Protein AF-Q6XHM5-F1 (afdb_monomer)

InterPro domains:
  IPR022041 Farnesoic acid O-methyl transferase [PF12248] (9-138)

Solvent-accessible surface area (backbone atoms only — not comparable to full-atom values): 8862 Å² total; per-residue (Å²): 114,66,47,78,45,80,28,56,66,42,88,56,69,52,62,40,46,38,58,90,46,49,50,57,37,28,39,22,18,58,24,24,44,34,38,34,41,15,63,50,88,58,87,87,58,75,34,42,36,37,33,41,9,29,83,88,8,35,23,30,38,34,26,50,68,91,42,82,75,61,76,30,77,38,85,33,68,65,65,40,32,66,89,47,75,46,45,32,36,41,35,49,55,96,35,28,40,35,31,29,43,60,95,50,90,61,60,78,43,65,43,78,57,86,70,58,75,72,61,37,18,38,24,41,29,10,26,95,87,15,44,31,45,33,38,34,60,74,75,39,74,80,72,74,83,79,70,86,72,75,85,89,80,86,82,91,81,90,86,135

Sequence (160 aa):
MPIEVNTPDKLEYQFFPASGGVFTFKVRSPKDAHLALTPAPEENGPIFEIFLGGWENTKSVIRKDRQKPEVAEVPTPGILDAGEFRGFWVRWYDNVITVGREGDAAAFLSYDAGSLFPVNFVGICTGWGASGTWLIDESAPSAPVMGFAAPTGSGPGCWV

Organism: Drosophila yakuba (NCBI:txid7245)

Foldseek 3Di:
DWDKDKFDQDPDWDKFFDDDQKWKKWKAKQAWKKKWFDPDRDLPGWIWMWTALPPRHFKIFIATSPDDDTQW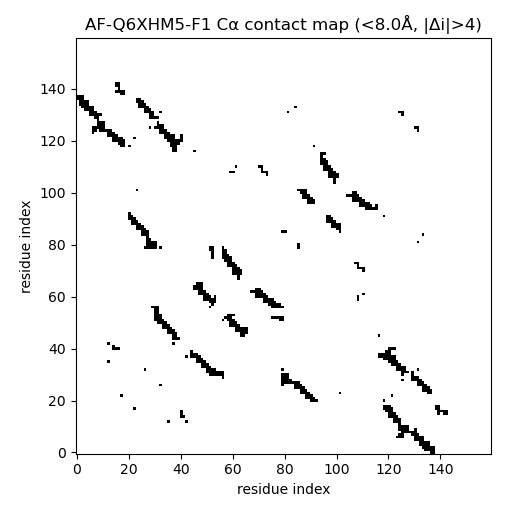IDTGHPQHHNPDIWMKMWGADPQKIFIDGVVDPDGPIIDRNVDDDPGGMMIIHGYDPMIMMMTTDPPTDDDPPPPPDDDPDDDDDDDD

Radius of gyration: 17.91 Å; Cα contacts (8 Å, |Δi|>4): 393; chains: 1; bounding box: 61×54×34 Å

pLDDT: mean 85.92, std 19.36, range [32.19, 98.5]

Structure (mmCIF, N/CA/C/O backbone):
data_AF-Q6XHM5-F1
#
_entry.id   AF-Q6XHM5-F1
#
loop_
_atom_site.group_PDB
_atom_site.id
_atom_site.type_symbol
_atom_site.label_atom_id
_atom_site.label_alt_id
_atom_site.label_comp_id
_atom_site.label_asym_id
_atom_site.label_entity_id
_atom_site.label_seq_id
_atom_site.pdbx_PDB_ins_code
_atom_site.Cartn_x
_atom_site.Cartn_y
_atom_site.Cartn_z
_atom_site.occupancy
_atom_site.B_iso_or_equiv
_atom_site.auth_seq_id
_atom_site.auth_comp_id
_atom_site.auth_asym_id
_atom_site.auth_atom_id
_atom_site.pdbx_PDB_model_num
ATOM 1 N N . MET A 1 1 ? 11.075 -0.471 17.287 1.00 65.25 1 MET A N 1
ATOM 2 C CA . MET A 1 1 ? 9.730 -0.069 17.772 1.00 65.25 1 MET A CA 1
ATOM 3 C C . MET A 1 1 ? 8.952 0.407 16.556 1.00 65.25 1 MET A C 1
ATOM 5 O O . MET A 1 1 ? 9.593 0.976 15.691 1.00 65.25 1 MET A O 1
ATOM 9 N N . PRO A 1 2 ? 7.640 0.168 16.401 1.00 81.88 2 PRO A N 1
ATOM 10 C CA . PRO A 1 2 ? 6.940 0.687 15.229 1.00 81.88 2 PRO A CA 1
ATOM 11 C C . PRO A 1 2 ? 6.925 2.222 15.255 1.00 81.88 2 PRO A C 1
ATOM 13 O O . PRO A 1 2 ? 6.734 2.824 16.314 1.00 81.88 2 PRO A O 1
ATOM 16 N N . ILE A 1 3 ? 7.134 2.845 14.097 1.00 90.38 3 ILE A N 1
ATOM 17 C CA . ILE A 1 3 ? 7.020 4.294 13.921 1.00 90.38 3 ILE A CA 1
ATOM 18 C C . ILE A 1 3 ? 5.542 4.614 13.716 1.00 90.38 3 ILE A C 1
ATOM 20 O O . ILE A 1 3 ? 4.907 4.064 12.814 1.00 90.38 3 ILE A O 1
ATOM 24 N N . GLU A 1 4 ? 5.001 5.510 14.540 1.00 94.31 4 GLU A N 1
ATOM 25 C CA . GLU A 1 4 ? 3.657 6.049 14.345 1.00 94.31 4 GLU A CA 1
ATOM 26 C C . GLU A 1 4 ? 3.705 7.280 13.438 1.00 94.31 4 GLU A C 1
ATOM 28 O O . GLU A 1 4 ? 4.417 8.247 13.715 1.00 94.31 4 GLU A O 1
ATOM 33 N N . VAL A 1 5 ? 2.931 7.252 12.355 1.00 94.19 5 VAL A N 1
ATOM 34 C CA . VAL A 1 5 ? 2.883 8.319 11.353 1.00 94.19 5 VAL A CA 1
ATOM 35 C C . VAL A 1 5 ? 1.445 8.766 11.168 1.00 94.19 5 VAL A C 1
ATOM 37 O O . VAL A 1 5 ? 0.554 7.961 10.901 1.00 94.19 5 VAL A O 1
ATOM 40 N N . ASN A 1 6 ? 1.210 10.069 11.280 1.00 94.25 6 ASN A N 1
ATOM 41 C CA . ASN A 1 6 ? -0.099 10.655 11.030 1.00 94.25 6 ASN A CA 1
ATOM 42 C C . ASN A 1 6 ? -0.132 11.272 9.633 1.00 94.25 6 ASN A C 1
ATOM 44 O O . ASN A 1 6 ? 0.773 12.002 9.228 1.00 94.25 6 ASN A O 1
ATOM 48 N N . THR A 1 7 ? -1.200 10.972 8.905 1.00 92.12 7 THR A N 1
ATOM 49 C CA . THR A 1 7 ? -1.454 11.487 7.560 1.00 92.12 7 THR A CA 1
ATOM 50 C C . THR A 1 7 ? -2.743 12.311 7.611 1.00 92.12 7 THR A C 1
ATOM 52 O O . THR A 1 7 ? -3.776 11.777 8.029 1.00 92.12 7 THR A O 1
ATOM 55 N N . PRO A 1 8 ? -2.690 13.622 7.311 1.00 90.38 8 PRO A N 1
ATOM 56 C CA . PRO A 1 8 ? -3.889 14.449 7.225 1.00 90.38 8 PRO A CA 1
ATOM 57 C C . PRO A 1 8 ? -4.673 14.120 5.947 1.00 90.38 8 PRO A C 1
ATOM 59 O O . PRO A 1 8 ? -4.159 13.423 5.079 1.00 90.38 8 PRO A O 1
ATOM 62 N N . ASP A 1 9 ? -5.876 14.685 5.814 1.00 89.81 9 ASP A N 1
ATOM 63 C CA . ASP A 1 9 ? -6.645 14.679 4.561 1.00 89.81 9 ASP A CA 1
ATOM 64 C C . ASP A 1 9 ? -5.949 15.541 3.498 1.00 89.81 9 ASP A C 1
ATOM 66 O O . ASP A 1 9 ? -6.283 16.704 3.255 1.00 89.81 9 ASP A O 1
ATOM 70 N N . LYS A 1 10 ? -4.870 14.992 2.948 1.00 86.44 10 LYS A N 1
ATOM 71 C CA . LYS A 1 10 ? -4.026 15.627 1.951 1.00 86.44 10 LYS A CA 1
ATOM 72 C C . LYS A 1 10 ? -3.263 14.551 1.198 1.00 86.44 10 LYS A C 1
ATOM 74 O O . LYS A 1 10 ? -2.559 13.737 1.789 1.00 86.44 10 LYS A O 1
ATOM 79 N N . LEU A 1 11 ? -3.338 14.623 -0.127 1.00 86.00 11 LEU A N 1
ATOM 80 C CA . LEU A 1 11 ? -2.599 13.743 -1.025 1.00 86.00 11 LEU A CA 1
ATOM 81 C C . LEU A 1 11 ? -1.124 14.173 -1.110 1.00 86.00 11 LEU A C 1
ATOM 83 O O . LEU A 1 11 ? -0.675 14.696 -2.122 1.00 86.00 11 LEU A O 1
ATOM 87 N N . GLU A 1 12 ? -0.400 14.009 -0.007 1.00 89.12 12 GLU A N 1
ATOM 88 C CA . GLU A 1 12 ? 1.028 14.295 0.117 1.00 89.12 12 GLU A CA 1
ATOM 89 C C . GLU A 1 12 ? 1.715 13.070 0.715 1.00 89.12 12 GLU A C 1
ATOM 91 O O . GLU A 1 12 ? 1.461 12.699 1.864 1.00 89.12 12 GLU A O 1
ATOM 96 N N . TYR A 1 13 ? 2.546 12.410 -0.090 1.00 91.31 13 TYR A N 1
ATOM 97 C CA . TYR A 1 13 ? 3.194 11.173 0.318 1.00 91.31 13 TYR A CA 1
ATOM 98 C C . TYR A 1 13 ? 4.350 11.434 1.286 1.00 91.31 13 TYR A C 1
ATOM 100 O O . TYR A 1 13 ? 5.265 12.209 1.012 1.00 91.31 13 TYR A O 1
ATOM 108 N N . GLN A 1 14 ? 4.342 10.716 2.408 1.00 93.06 14 GLN A N 1
ATOM 109 C CA . GLN A 1 14 ? 5.492 10.598 3.300 1.00 93.06 14 GLN A CA 1
ATOM 110 C C . GLN A 1 14 ? 6.257 9.328 2.932 1.00 93.06 14 GLN A C 1
ATOM 112 O O . GLN A 1 14 ? 5.706 8.231 3.016 1.00 93.06 14 GLN A O 1
ATOM 117 N N . PHE A 1 15 ? 7.504 9.476 2.484 1.00 93.38 15 PHE A N 1
ATOM 118 C CA . PHE A 1 15 ? 8.309 8.368 1.971 1.00 93.38 15 PHE A CA 1
ATOM 119 C C . PHE A 1 15 ? 9.173 7.716 3.047 1.00 93.38 15 PHE A C 1
ATOM 121 O O . PHE A 1 15 ? 9.869 8.386 3.808 1.00 93.38 15 PHE A O 1
ATOM 128 N N . PHE A 1 16 ? 9.186 6.387 3.030 1.00 92.69 16 PHE A N 1
ATOM 129 C CA . PHE A 1 16 ? 9.979 5.534 3.903 1.00 92.69 16 PHE A CA 1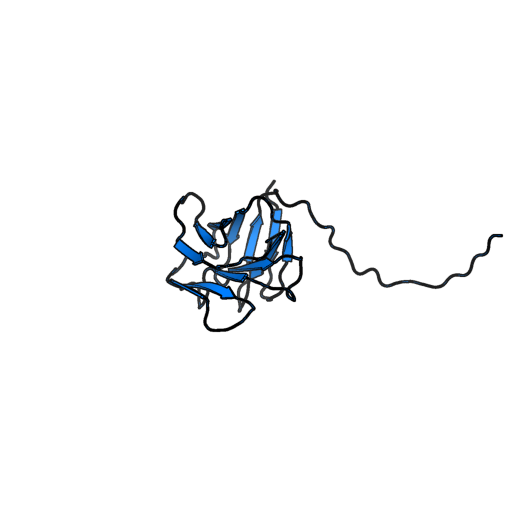
ATOM 130 C C . PHE A 1 16 ? 10.848 4.615 3.048 1.00 92.69 16 PHE A C 1
ATOM 132 O O . PHE A 1 16 ? 10.349 4.050 2.070 1.00 92.69 16 PHE A O 1
ATOM 139 N N . PRO A 1 17 ? 12.136 4.438 3.379 1.00 91.44 17 PRO A N 1
ATOM 140 C CA . PRO A 1 17 ? 12.959 3.443 2.709 1.00 91.44 17 PRO A CA 1
ATOM 141 C C . PRO A 1 17 ? 12.369 2.044 2.834 1.00 91.44 17 PRO A C 1
ATOM 143 O O . PRO A 1 17 ? 11.944 1.621 3.906 1.00 91.44 17 PRO A O 1
ATOM 146 N N . ALA A 1 18 ? 12.376 1.314 1.732 1.00 88.75 18 ALA A N 1
ATOM 147 C CA . ALA A 1 18 ? 11.885 -0.043 1.658 1.00 88.75 18 ALA A CA 1
ATOM 148 C C . ALA A 1 18 ? 12.976 -0.944 1.090 1.00 88.75 18 ALA A C 1
ATOM 150 O O . ALA A 1 18 ? 13.629 -0.626 0.099 1.00 88.75 18 ALA A O 1
ATOM 151 N N . SER A 1 19 ? 13.191 -2.079 1.745 1.00 83.69 19 SER A N 1
ATOM 152 C CA . SER A 1 19 ? 14.178 -3.073 1.339 1.00 83.69 19 SER A CA 1
ATOM 153 C C . SER A 1 19 ? 13.616 -4.474 1.562 1.00 83.69 19 SER A C 1
ATOM 155 O O . SER A 1 19 ? 12.655 -4.656 2.304 1.00 83.69 19 SER A O 1
ATOM 157 N N . GLY A 1 20 ? 14.176 -5.474 0.881 1.00 86.19 20 GLY A N 1
ATOM 158 C CA . GLY A 1 20 ? 13.776 -6.871 1.083 1.00 86.19 20 GLY A CA 1
ATOM 159 C C . GLY A 1 20 ? 12.473 -7.298 0.397 1.00 86.19 20 GLY A C 1
ATOM 160 O O . GLY A 1 20 ? 11.987 -8.390 0.675 1.00 86.19 20 GLY A O 1
ATOM 161 N N . GLY A 1 21 ? 11.912 -6.488 -0.509 1.00 93.00 21 GLY A N 1
ATOM 162 C CA . GLY A 1 21 ? 10.764 -6.900 -1.329 1.00 93.00 21 GLY A CA 1
ATOM 163 C C . GLY A 1 21 ? 9.422 -6.914 -0.595 1.00 93.00 21 GLY A C 1
ATOM 164 O O . GLY A 1 21 ? 8.451 -7.462 -1.116 1.00 93.00 21 GLY A O 1
ATOM 165 N N . VAL A 1 22 ? 9.358 -6.362 0.619 1.00 94.19 22 VAL A N 1
ATOM 166 C CA . VAL A 1 22 ? 8.154 -6.341 1.449 1.00 94.19 22 VAL A CA 1
ATOM 167 C C . VAL A 1 22 ? 8.073 -5.059 2.270 1.00 94.19 22 VAL A C 1
ATOM 169 O O . VAL A 1 22 ? 9.077 -4.553 2.762 1.00 94.19 22 VAL A O 1
ATOM 172 N N . PHE A 1 23 ? 6.856 -4.559 2.440 1.00 95.19 23 PHE A N 1
ATOM 173 C CA . PHE A 1 23 ? 6.521 -3.474 3.348 1.00 95.19 23 PHE A CA 1
ATOM 174 C C . PHE A 1 23 ? 5.319 -3.887 4.194 1.00 95.19 23 PHE A C 1
ATOM 176 O O . PHE A 1 23 ? 4.240 -4.147 3.654 1.00 95.19 23 PHE A O 1
ATOM 183 N N . THR A 1 24 ? 5.514 -3.986 5.509 1.00 94.94 24 THR A N 1
ATOM 184 C CA . THR A 1 24 ? 4.464 -4.292 6.488 1.00 94.94 24 THR A CA 1
ATOM 185 C C . THR A 1 24 ? 4.064 -3.029 7.227 1.00 94.94 24 THR A C 1
ATOM 187 O O . THR A 1 24 ? 4.903 -2.221 7.623 1.00 94.94 24 THR A O 1
ATOM 190 N N . PHE A 1 25 ? 2.762 -2.845 7.403 1.00 96.00 25 PHE A N 1
ATOM 191 C CA . PHE A 1 25 ? 2.229 -1.689 8.106 1.00 96.00 25 PHE A CA 1
ATOM 192 C C . PHE A 1 25 ? 0.868 -2.011 8.702 1.00 96.00 25 PHE A C 1
ATOM 194 O O . PHE A 1 25 ? 0.172 -2.929 8.265 1.00 96.00 25 PHE A O 1
ATOM 201 N N . LYS A 1 26 ? 0.457 -1.204 9.674 1.00 97.38 26 LYS A N 1
ATOM 202 C CA . LYS A 1 26 ? -0.930 -1.127 10.120 1.00 97.38 26 LYS A CA 1
ATOM 203 C C . LYS A 1 26 ? -1.458 0.266 9.870 1.00 97.38 26 LYS A C 1
ATOM 205 O O . LYS A 1 26 ? -0.718 1.235 9.990 1.00 97.38 26 LYS A O 1
ATOM 210 N N . VAL A 1 27 ? -2.736 0.373 9.552 1.00 97.31 27 VAL A N 1
ATOM 211 C CA . VAL A 1 27 ? 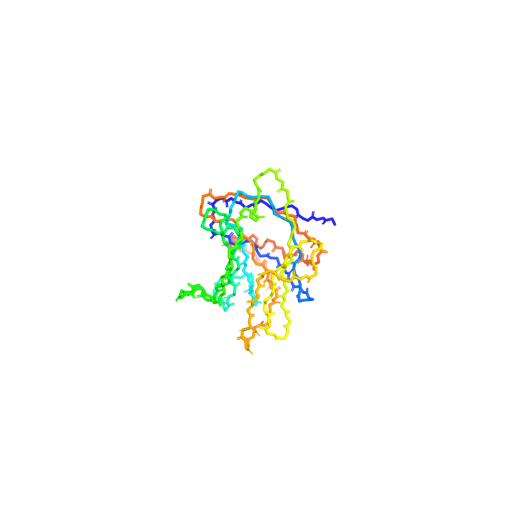-3.398 1.658 9.340 1.00 97.31 27 VAL A CA 1
ATOM 212 C C . VAL A 1 27 ? -4.757 1.660 10.023 1.00 97.31 27 VAL A C 1
ATOM 214 O O . VAL A 1 27 ? -5.481 0.666 10.000 1.00 97.31 27 VAL A O 1
ATOM 217 N N . ARG A 1 28 ? -5.083 2.789 10.646 1.00 97.19 28 ARG A N 1
ATOM 218 C CA . ARG A 1 28 ? -6.415 3.134 11.134 1.00 97.19 28 ARG A CA 1
ATOM 219 C C . ARG A 1 28 ? -6.879 4.358 10.358 1.00 97.19 28 ARG A C 1
ATOM 221 O O . ARG A 1 28 ? -6.291 5.432 10.494 1.00 97.19 28 ARG A O 1
ATOM 228 N N . SER A 1 29 ? -7.902 4.187 9.534 1.00 96.88 29 SER A N 1
ATOM 229 C CA . SER A 1 29 ? -8.484 5.224 8.683 1.00 96.88 29 SER A CA 1
ATOM 230 C C . SER A 1 29 ? -9.862 4.764 8.193 1.00 96.88 29 SER A C 1
ATOM 232 O O . SER A 1 29 ? -10.033 3.573 7.937 1.00 96.88 29 SER A O 1
ATOM 234 N N . PRO A 1 30 ? -10.860 5.652 8.034 1.00 96.31 30 PRO A N 1
ATOM 235 C CA . PRO A 1 30 ? -12.167 5.256 7.507 1.00 96.31 30 PRO A CA 1
ATOM 236 C C . PRO A 1 30 ? -12.120 4.723 6.065 1.00 96.31 30 PRO A C 1
ATOM 238 O O . PRO A 1 30 ? -12.953 3.886 5.714 1.00 96.31 30 PRO A O 1
ATOM 241 N N . LYS A 1 31 ? -11.200 5.226 5.227 1.00 95.56 31 LYS A N 1
ATOM 242 C CA . LYS A 1 31 ? -11.095 4.930 3.787 1.00 95.56 31 LYS A CA 1
ATOM 243 C C . LYS A 1 31 ? -9.793 5.489 3.191 1.00 95.56 31 LYS A C 1
ATOM 245 O O . LYS A 1 31 ? -9.080 6.222 3.866 1.00 95.56 31 LYS A O 1
ATOM 250 N N . ASP A 1 32 ? -9.526 5.161 1.928 1.00 94.19 32 ASP A N 1
ATOM 251 C CA . ASP A 1 32 ? -8.518 5.808 1.074 1.00 94.19 32 ASP A CA 1
ATOM 252 C C . ASP A 1 32 ? -7.094 5.831 1.668 1.00 94.19 32 ASP A C 1
ATOM 254 O O . ASP A 1 32 ? -6.400 6.851 1.667 1.00 94.19 32 ASP A O 1
ATOM 258 N N . ALA A 1 33 ? -6.624 4.675 2.147 1.00 96.56 33 ALA A N 1
ATOM 259 C CA . ALA A 1 33 ? -5.222 4.497 2.517 1.00 96.56 33 ALA A CA 1
ATOM 260 C C . ALA A 1 33 ? -4.388 4.272 1.247 1.00 96.56 33 ALA A C 1
ATOM 262 O O . ALA A 1 33 ? -4.587 3.298 0.517 1.00 96.56 33 ALA A O 1
ATOM 263 N N . HIS A 1 34 ? -3.471 5.192 0.965 1.00 95.75 34 HIS A N 1
ATOM 264 C CA . HIS A 1 34 ? -2.700 5.226 -0.268 1.00 95.75 34 HIS A CA 1
ATOM 265 C C . HIS A 1 34 ? -1.246 4.854 -0.008 1.00 95.75 34 HIS A C 1
ATOM 267 O O . HIS A 1 34 ? -0.601 5.394 0.891 1.00 95.75 34 HIS A O 1
ATOM 273 N N . LEU A 1 35 ? -0.712 3.981 -0.856 1.00 96.19 35 LEU A N 1
ATOM 274 C CA . LEU A 1 35 ? 0.704 3.658 -0.911 1.00 96.19 35 LEU A CA 1
ATOM 275 C C . LEU A 1 35 ? 1.264 3.964 -2.299 1.00 96.19 35 LEU A C 1
ATOM 277 O O . LEU A 1 35 ? 0.554 3.856 -3.296 1.00 96.19 35 LEU A O 1
ATOM 281 N N . ALA A 1 36 ? 2.535 4.335 -2.357 1.00 95.88 36 ALA A N 1
ATOM 282 C CA . ALA A 1 36 ? 3.275 4.604 -3.581 1.00 95.88 36 ALA A CA 1
ATOM 283 C C . ALA A 1 36 ? 4.597 3.839 -3.560 1.00 95.88 36 ALA A C 1
ATOM 285 O O . ALA A 1 36 ? 5.439 4.098 -2.709 1.00 95.88 36 ALA A O 1
ATOM 286 N N . LEU A 1 37 ? 4.793 2.913 -4.493 1.00 96.12 37 LEU A N 1
ATOM 287 C CA . LEU A 1 37 ? 6.071 2.241 -4.704 1.00 96.12 37 LEU A CA 1
ATOM 288 C C . LEU A 1 37 ? 6.897 3.070 -5.683 1.00 96.12 37 LEU A C 1
ATOM 290 O O . LEU A 1 37 ? 6.429 3.329 -6.794 1.00 96.12 37 LEU A O 1
ATOM 294 N N . THR A 1 38 ? 8.104 3.475 -5.289 1.00 95.25 38 THR A N 1
ATOM 295 C CA . THR A 1 38 ? 8.955 4.361 -6.096 1.00 95.25 38 THR A CA 1
ATOM 296 C C . THR A 1 38 ? 10.445 3.990 -6.003 1.00 95.25 38 THR A C 1
ATOM 298 O O . THR A 1 38 ? 10.891 3.371 -5.028 1.00 95.25 38 THR A O 1
ATOM 301 N N . PRO A 1 39 ? 11.258 4.360 -7.014 1.00 93.69 39 PRO A N 1
ATOM 302 C CA . PRO A 1 39 ? 12.711 4.183 -6.960 1.00 93.69 39 PRO A CA 1
ATOM 303 C C . PRO A 1 39 ? 13.426 5.260 -6.128 1.00 93.69 39 PRO A C 1
ATOM 305 O O . PRO A 1 39 ? 14.545 5.029 -5.666 1.00 93.69 39 PRO A O 1
ATOM 308 N N . ALA A 1 40 ? 12.790 6.418 -5.935 1.00 92.25 40 ALA A N 1
ATOM 309 C CA . ALA A 1 40 ? 13.286 7.587 -5.210 1.00 92.25 40 ALA A CA 1
ATOM 310 C C . ALA A 1 40 ? 12.168 8.156 -4.307 1.00 92.25 40 ALA A C 1
ATOM 312 O O . ALA A 1 40 ? 10.996 7.882 -4.578 1.00 92.25 40 ALA A O 1
ATOM 313 N N . PRO A 1 41 ? 12.477 8.933 -3.250 1.00 91.31 41 PRO A N 1
ATOM 314 C CA . PRO A 1 41 ? 11.485 9.469 -2.310 1.00 91.31 41 PRO A CA 1
ATOM 315 C C . PRO A 1 41 ? 10.734 10.683 -2.891 1.00 91.31 41 PRO A C 1
ATOM 317 O O . PRO A 1 41 ? 10.664 11.746 -2.281 1.00 91.31 41 PRO A O 1
ATOM 320 N N . GLU A 1 42 ? 10.227 10.544 -4.112 1.00 89.19 42 GLU A N 1
ATOM 321 C CA . GLU A 1 42 ? 9.511 11.575 -4.849 1.00 89.19 42 GLU A CA 1
ATOM 322 C C . GLU A 1 42 ? 8.447 10.957 -5.760 1.00 89.19 42 GLU A C 1
ATOM 324 O O . GLU A 1 42 ? 8.505 9.788 -6.139 1.00 89.19 42 GLU A O 1
ATOM 329 N N . GLU A 1 43 ? 7.477 11.776 -6.148 1.00 81.12 43 GLU A N 1
ATOM 330 C CA . GLU A 1 43 ? 6.317 11.365 -6.942 1.00 81.12 43 GLU A CA 1
ATOM 331 C C . GLU A 1 43 ? 6.520 11.495 -8.464 1.00 81.12 43 GLU A C 1
ATOM 333 O O . GLU A 1 43 ? 5.612 11.186 -9.234 1.00 81.12 43 GLU A O 1
ATOM 338 N N . ASN A 1 44 ? 7.684 11.981 -8.904 1.00 78.25 44 ASN A N 1
ATOM 339 C CA . ASN A 1 44 ? 7.961 12.316 -10.308 1.00 78.25 44 ASN A CA 1
ATOM 340 C C . ASN A 1 44 ? 8.485 11.134 -11.143 1.00 78.25 44 ASN A C 1
ATOM 342 O O . ASN A 1 44 ? 8.573 11.238 -12.367 1.00 78.25 44 ASN A O 1
ATOM 346 N N . GLY A 1 45 ? 8.882 10.039 -10.490 1.00 76.75 45 GLY A N 1
ATOM 347 C CA . GLY A 1 45 ? 9.422 8.848 -11.142 1.00 76.75 45 GLY A CA 1
ATOM 348 C C . GLY A 1 45 ? 8.344 7.862 -11.608 1.00 76.75 45 GLY A C 1
ATOM 349 O O . GLY A 1 45 ? 7.152 8.098 -11.397 1.00 76.75 45 GLY A O 1
ATOM 350 N N . PRO A 1 46 ? 8.748 6.724 -12.206 1.00 88.75 46 PRO A N 1
ATOM 351 C CA . PRO A 1 46 ? 7.822 5.618 -12.403 1.00 88.75 46 PRO A CA 1
ATOM 352 C C . PRO A 1 46 ? 7.260 5.200 -11.040 1.00 88.75 46 PRO A C 1
ATOM 354 O O . PRO A 1 46 ? 8.007 5.069 -10.064 1.00 88.75 46 PRO A O 1
ATOM 357 N N . ILE A 1 47 ? 5.943 5.037 -10.971 1.00 94.12 47 ILE A N 1
ATOM 358 C CA . ILE A 1 47 ? 5.232 4.866 -9.704 1.00 94.12 47 ILE A CA 1
ATOM 359 C C . ILE A 1 47 ? 4.129 3.825 -9.852 1.00 94.12 47 ILE A C 1
ATOM 361 O O . ILE A 1 47 ? 3.343 3.840 -10.801 1.00 94.12 47 ILE A O 1
ATOM 365 N N . PHE A 1 48 ? 4.053 2.927 -8.874 1.00 96.19 48 PHE A N 1
ATOM 366 C CA . PHE A 1 48 ? 2.882 2.083 -8.677 1.00 96.19 48 PHE A CA 1
ATOM 367 C C . PHE A 1 48 ? 2.162 2.536 -7.421 1.00 96.19 48 PHE A C 1
ATOM 369 O O . PHE A 1 48 ? 2.712 2.488 -6.324 1.00 96.19 48 PHE A O 1
ATOM 376 N N . GLU A 1 49 ? 0.930 2.985 -7.590 1.00 95.31 49 GLU A N 1
ATOM 377 C CA . GLU A 1 49 ? 0.078 3.410 -6.495 1.00 95.31 49 GLU A CA 1
ATOM 378 C C . GLU A 1 49 ? -0.854 2.268 -6.111 1.00 95.31 49 GLU A C 1
ATOM 380 O O . GLU A 1 49 ? -1.424 1.594 -6.968 1.00 95.31 49 GLU A O 1
ATOM 385 N N . ILE A 1 50 ? -1.019 2.054 -4.815 1.00 97.25 50 ILE A N 1
ATOM 386 C CA . ILE A 1 50 ? -1.936 1.069 -4.260 1.00 97.25 50 ILE A CA 1
ATOM 387 C C . ILE A 1 50 ? -2.928 1.838 -3.407 1.00 97.25 50 ILE A C 1
ATOM 389 O O . ILE A 1 50 ? -2.527 2.547 -2.485 1.00 97.25 50 ILE A O 1
ATOM 393 N N . PHE A 1 51 ? -4.216 1.694 -3.699 1.00 96.38 51 PHE A N 1
ATOM 394 C CA . PHE A 1 51 ? -5.270 2.273 -2.872 1.00 96.38 51 PHE A CA 1
ATOM 395 C C . PHE A 1 51 ? -5.990 1.149 -2.158 1.00 96.38 51 PHE A C 1
ATOM 397 O O . PHE A 1 51 ? -6.500 0.229 -2.798 1.00 96.38 51 PHE A O 1
ATOM 404 N N . LEU A 1 52 ? -6.018 1.225 -0.834 1.00 97.62 52 LEU A N 1
ATOM 405 C CA . LEU A 1 52 ? -6.796 0.347 0.020 1.00 97.62 52 LEU A CA 1
ATOM 406 C C . LEU A 1 52 ? -8.037 1.089 0.488 1.00 97.62 52 LEU A C 1
ATOM 408 O O . LEU A 1 52 ? -7.960 2.246 0.900 1.00 97.62 52 LEU A O 1
ATOM 412 N N . GLY A 1 53 ? -9.181 0.412 0.427 1.00 96.12 53 GLY A N 1
ATOM 413 C CA . GLY A 1 53 ? -10.449 0.998 0.850 1.00 96.12 53 GLY A CA 1
ATOM 414 C C . GLY A 1 53 ? -10.797 2.281 0.089 1.00 96.12 53 GLY A C 1
ATOM 415 O O . GLY A 1 53 ? -11.304 3.229 0.686 1.00 96.12 53 GLY A O 1
ATOM 416 N N . GLY A 1 54 ? -10.530 2.318 -1.213 1.00 93.88 54 GLY A N 1
ATOM 417 C CA . GLY A 1 54 ? -10.979 3.400 -2.077 1.00 93.88 54 GLY A CA 1
ATOM 418 C C . GLY A 1 54 ? -12.485 3.354 -2.344 1.00 93.88 54 GLY A C 1
ATOM 419 O O . GLY A 1 54 ? -13.147 2.345 -2.075 1.00 93.88 54 GLY A O 1
ATOM 420 N N . TRP A 1 55 ? -13.016 4.443 -2.915 1.00 94.12 55 TRP A N 1
ATOM 421 C CA . TRP A 1 55 ? -14.444 4.611 -3.236 1.00 94.12 55 TRP A CA 1
ATOM 422 C C . TRP A 1 55 ? -15.339 4.316 -2.027 1.00 94.12 55 TRP A C 1
ATOM 424 O O . TRP A 1 55 ? -16.143 3.387 -2.056 1.00 94.12 55 TRP A O 1
ATOM 434 N N . GLU A 1 56 ? -15.175 5.087 -0.952 1.00 94.75 56 GLU A N 1
ATOM 435 C CA . GLU A 1 56 ? -15.897 4.872 0.311 1.00 94.75 56 GLU A CA 1
ATOM 436 C C . GLU A 1 56 ? -15.632 3.485 0.924 1.00 94.75 56 GLU A C 1
ATOM 438 O O . GLU A 1 56 ? -16.552 2.806 1.377 1.00 94.75 56 GLU A O 1
ATOM 443 N N . ASN A 1 57 ? -14.365 3.050 0.942 1.00 96.62 57 ASN A N 1
ATOM 444 C CA . ASN A 1 57 ? -13.962 1.774 1.541 1.00 96.62 57 ASN A CA 1
ATOM 445 C C . ASN A 1 57 ? -14.605 0.543 0.879 1.00 96.62 57 ASN A C 1
ATOM 447 O O . ASN A 1 57 ? -14.884 -0.451 1.546 1.00 96.62 57 ASN A O 1
ATOM 451 N N . THR A 1 58 ? -14.853 0.592 -0.434 1.00 97.44 58 THR A N 1
ATOM 452 C CA . THR A 1 58 ? -15.515 -0.501 -1.171 1.00 97.44 58 THR A CA 1
ATOM 453 C C . THR A 1 58 ? -14.560 -1.363 -1.986 1.00 97.44 58 THR A C 1
ATOM 455 O O . THR A 1 58 ? -14.853 -2.539 -2.219 1.00 97.44 58 THR A O 1
ATOM 458 N N . LYS A 1 59 ? -13.411 -0.827 -2.408 1.00 97.50 59 LYS A N 1
ATOM 459 C CA . LYS A 1 59 ? -12.464 -1.558 -3.259 1.00 97.50 59 LYS A CA 1
ATOM 460 C C . LYS A 1 59 ? -11.010 -1.198 -3.021 1.00 97.50 59 LYS A C 1
ATOM 462 O O . LYS A 1 59 ? -10.696 -0.175 -2.423 1.00 97.50 59 LYS A O 1
ATOM 467 N N . SER A 1 60 ? -10.134 -2.059 -3.519 1.00 98.12 60 SER A N 1
ATOM 468 C CA . SER A 1 60 ? -8.693 -1.848 -3.532 1.00 98.12 60 SER A CA 1
ATOM 469 C C . SER A 1 60 ? -8.163 -1.987 -4.951 1.00 98.12 60 SER A C 1
ATOM 471 O O . SER A 1 60 ? -8.632 -2.839 -5.708 1.00 98.12 60 SER A O 1
ATOM 473 N N . VAL A 1 61 ? -7.208 -1.140 -5.323 1.00 97.75 61 VAL A N 1
ATOM 474 C CA . VAL A 1 61 ? -6.700 -1.060 -6.698 1.00 97.75 61 VAL A CA 1
ATOM 475 C C . VAL A 1 61 ? -5.190 -0.880 -6.733 1.00 97.75 61 VAL A C 1
ATOM 477 O O . VAL A 1 61 ? -4.594 -0.367 -5.786 1.00 97.75 61 VAL A O 1
ATOM 480 N N . ILE A 1 62 ? -4.590 -1.276 -7.853 1.00 97.62 62 ILE A N 1
ATOM 481 C CA . ILE A 1 62 ? -3.227 -0.905 -8.233 1.00 97.62 62 ILE A CA 1
ATOM 482 C C . ILE A 1 62 ? -3.331 -0.003 -9.457 1.00 97.62 62 ILE A C 1
ATOM 484 O O . ILE A 1 62 ? -4.004 -0.339 -10.433 1.00 97.62 62 ILE A O 1
ATOM 488 N N . ARG A 1 63 ? -2.651 1.138 -9.422 1.00 95.56 63 ARG A N 1
ATOM 489 C CA . ARG A 1 63 ? -2.574 2.102 -10.516 1.00 95.56 63 ARG A CA 1
ATOM 490 C C . ARG A 1 63 ? -1.122 2.312 -10.915 1.00 95.56 63 ARG A C 1
ATOM 492 O O . ARG A 1 63 ? -0.243 2.383 -10.063 1.00 95.56 63 ARG A O 1
ATOM 499 N N . LYS A 1 64 ? -0.873 2.415 -12.217 1.00 93.69 64 LYS A N 1
ATOM 500 C CA . LYS A 1 64 ? 0.460 2.661 -12.768 1.00 93.69 64 LYS A CA 1
ATOM 501 C C . LYS A 1 64 ? 0.564 4.101 -13.258 1.00 93.69 64 LYS A C 1
ATOM 503 O O . LYS A 1 64 ? -0.330 4.569 -13.959 1.00 93.69 64 LYS A O 1
ATOM 508 N N . ASP A 1 65 ? 1.643 4.787 -12.891 1.00 89.50 65 ASP A N 1
ATOM 509 C CA . ASP A 1 65 ? 2.034 6.109 -13.399 1.00 89.50 65 ASP A CA 1
ATOM 510 C C . ASP A 1 65 ? 0.920 7.172 -13.334 1.00 89.50 65 ASP A C 1
ATOM 512 O O . ASP A 1 65 ? 0.834 8.054 -14.187 1.00 89.50 65 ASP A O 1
ATOM 516 N N . ARG A 1 66 ? 0.034 7.088 -12.328 1.00 85.69 66 ARG A N 1
ATOM 517 C CA . ARG A 1 66 ? -1.138 7.974 -12.157 1.00 85.69 66 ARG A CA 1
ATOM 518 C C . ARG A 1 66 ? -2.131 7.949 -13.323 1.00 85.69 66 ARG A C 1
ATOM 520 O O . ARG A 1 66 ? -2.975 8.838 -13.439 1.00 85.69 66 ARG A O 1
ATOM 527 N N . GLN A 1 67 ? -2.064 6.929 -14.174 1.00 86.94 67 GLN A N 1
ATOM 528 C CA . GLN A 1 67 ? -2.923 6.791 -15.345 1.00 86.94 67 GLN A CA 1
ATOM 529 C C . GLN A 1 67 ? -4.154 5.942 -15.042 1.00 86.94 67 GLN A C 1
ATOM 531 O O . GLN A 1 67 ? -4.130 5.057 -14.191 1.00 86.94 67 GLN A O 1
ATOM 536 N N . LYS A 1 68 ? -5.242 6.226 -15.762 1.00 86.19 68 LYS A N 1
ATOM 537 C CA . LYS A 1 68 ? -6.445 5.391 -15.794 1.00 86.19 68 LYS A CA 1
ATOM 538 C C . LYS A 1 68 ? -6.506 4.627 -17.124 1.00 86.19 68 LYS A C 1
ATOM 540 O O . LYS A 1 68 ? -6.073 5.185 -18.134 1.00 86.19 68 LYS A O 1
ATOM 545 N N . PRO A 1 69 ? -7.102 3.424 -17.166 1.00 90.12 69 PRO A N 1
ATOM 546 C CA . PRO A 1 69 ? -7.704 2.703 -16.041 1.00 90.12 69 PRO A CA 1
ATOM 547 C C . PRO A 1 69 ? -6.660 2.127 -15.074 1.00 90.12 69 PRO A C 1
ATOM 549 O O . PRO A 1 69 ? -5.482 2.008 -15.403 1.00 90.12 69 PRO A O 1
ATOM 552 N N . GLU A 1 70 ? -7.109 1.787 -13.871 1.00 93.69 70 GLU A N 1
ATOM 553 C CA . GLU A 1 70 ? -6.332 1.035 -12.893 1.00 93.69 70 GLU A CA 1
ATOM 554 C C . GLU A 1 70 ? -5.926 -0.332 -13.473 1.00 93.69 70 GLU A C 1
ATOM 556 O O . GLU A 1 70 ? -6.674 -0.959 -14.223 1.00 93.69 70 GLU A O 1
ATOM 561 N N . VAL A 1 71 ? -4.719 -0.792 -13.143 1.00 96.31 71 VAL A N 1
ATOM 562 C CA . VAL A 1 71 ? -4.143 -2.016 -13.722 1.00 96.31 71 VAL A CA 1
ATOM 563 C C . VAL A 1 71 ? -4.587 -3.285 -12.989 1.00 96.31 71 VAL A C 1
ATOM 565 O O . VAL A 1 71 ? -4.529 -4.376 -13.551 1.00 96.31 71 VAL A O 1
ATOM 568 N N . ALA A 1 72 ? -5.061 -3.144 -11.750 1.00 97.25 72 ALA A N 1
ATOM 569 C CA . ALA A 1 72 ? -5.740 -4.195 -11.003 1.00 97.25 72 ALA A CA 1
ATOM 570 C C . ALA A 1 72 ? -6.799 -3.586 -10.079 1.00 97.25 72 ALA A C 1
ATOM 572 O O . ALA A 1 72 ? -6.597 -2.508 -9.522 1.00 97.25 72 ALA A O 1
ATOM 573 N N . GLU A 1 73 ? -7.907 -4.298 -9.886 1.00 97.75 73 GLU A N 1
ATOM 574 C CA . GLU A 1 73 ? -9.018 -3.886 -9.028 1.00 97.75 73 GLU A CA 1
ATOM 575 C C . GLU A 1 73 ? -9.670 -5.111 -8.387 1.00 97.75 73 GLU A C 1
ATOM 577 O O . GLU A 1 73 ? -9.940 -6.103 -9.064 1.00 97.75 73 GLU A O 1
ATOM 582 N N . VAL A 1 74 ? -9.945 -5.030 -7.084 1.00 98.19 74 VAL A N 1
ATOM 583 C CA . VAL A 1 74 ? -10.663 -6.063 -6.330 1.00 98.19 74 VAL A CA 1
ATOM 584 C C . VAL A 1 74 ? -11.660 -5.406 -5.365 1.00 98.19 74 VAL A C 1
ATOM 586 O O . VAL A 1 74 ? -11.282 -4.487 -4.632 1.00 98.19 74 VAL A O 1
ATOM 589 N N . PRO A 1 75 ? -12.925 -5.870 -5.309 1.00 98.00 75 PRO A N 1
ATOM 590 C CA . PRO A 1 75 ? -13.867 -5.467 -4.269 1.00 98.00 75 PRO A CA 1
ATOM 591 C C . PRO A 1 75 ? -13.367 -5.879 -2.880 1.00 98.00 75 PRO A C 1
ATOM 593 O O . PRO A 1 75 ? -13.113 -7.052 -2.611 1.00 98.00 75 PRO A O 1
ATOM 596 N N . THR A 1 76 ? -13.255 -4.911 -1.979 1.00 97.81 76 THR A N 1
ATOM 597 C CA . THR A 1 76 ? -12.764 -5.098 -0.609 1.00 97.81 76 THR A CA 1
ATOM 598 C C . THR A 1 76 ? -13.588 -4.240 0.357 1.00 97.81 76 THR A C 1
ATOM 600 O O . THR A 1 76 ? -13.052 -3.300 0.952 1.00 97.81 76 THR A O 1
ATOM 603 N N . PRO A 1 77 ? -14.901 -4.502 0.477 1.00 97.69 77 PRO A N 1
ATOM 604 C CA . PRO A 1 77 ? -15.784 -3.679 1.286 1.00 97.69 77 PRO A CA 1
ATOM 605 C C . PRO A 1 77 ? -15.383 -3.729 2.757 1.00 97.69 77 PRO A C 1
ATOM 607 O O . PRO A 1 77 ? -15.198 -4.809 3.320 1.00 97.69 77 PRO A O 1
ATOM 610 N N . GLY A 1 78 ? -15.257 -2.553 3.368 1.00 97.00 78 GLY A N 1
ATOM 611 C CA . GLY A 1 78 ? -14.915 -2.418 4.774 1.00 97.00 78 GLY A CA 1
ATOM 612 C C . GLY A 1 78 ? -13.535 -2.977 5.091 1.00 97.00 78 GLY A C 1
ATOM 613 O O . GLY A 1 78 ? -13.390 -3.601 6.133 1.00 97.00 78 GLY A O 1
ATOM 614 N N . ILE A 1 79 ? -12.546 -2.840 4.196 1.00 98.00 79 ILE A N 1
ATOM 615 C CA . ILE A 1 79 ? -11.185 -3.340 4.446 1.00 98.00 79 ILE A CA 1
ATOM 616 C C . ILE A 1 79 ? -10.439 -2.464 5.455 1.00 98.00 79 ILE A C 1
ATOM 618 O O . ILE A 1 79 ? -9.704 -2.996 6.285 1.00 98.00 79 ILE A O 1
ATOM 622 N N . LEU A 1 80 ? -10.691 -1.156 5.450 1.00 97.62 80 LEU A N 1
ATOM 623 C CA . LEU A 1 80 ? -10.189 -0.206 6.444 1.00 97.62 80 LEU A CA 1
ATOM 624 C C . LEU A 1 80 ? -11.207 0.048 7.564 1.00 97.62 80 LEU A C 1
ATOM 626 O O . LEU A 1 80 ? -12.388 -0.263 7.408 1.00 97.62 80 LEU A O 1
ATOM 630 N N . ASP A 1 81 ? -10.746 0.611 8.680 1.00 97.12 81 ASP A N 1
ATOM 631 C CA . ASP A 1 81 ? -11.579 0.962 9.832 1.00 97.12 81 ASP A CA 1
ATOM 632 C C . ASP A 1 81 ? -11.061 2.225 10.536 1.00 97.12 81 ASP A C 1
ATOM 634 O O . ASP A 1 81 ? -9.853 2.433 10.673 1.00 97.12 81 ASP A O 1
ATOM 638 N N . ALA A 1 82 ? -11.979 3.085 10.981 1.00 94.94 82 ALA A N 1
ATOM 639 C CA . ALA A 1 82 ? -11.649 4.339 11.657 1.00 94.94 82 ALA A CA 1
ATOM 640 C C . ALA A 1 82 ? -11.333 4.165 13.154 1.00 94.94 82 ALA A C 1
ATOM 642 O O . ALA A 1 82 ? -10.679 5.025 13.744 1.00 94.94 82 ALA A O 1
ATOM 643 N N . GLY A 1 83 ? -11.813 3.088 13.778 1.00 95.75 83 GLY A N 1
ATOM 644 C CA . GLY A 1 83 ? -11.681 2.807 15.205 1.00 95.75 83 GLY A CA 1
ATOM 645 C C . GLY A 1 83 ? -10.492 1.915 15.560 1.00 95.75 83 GLY A C 1
ATOM 646 O O . GLY A 1 83 ? -9.960 2.035 16.664 1.00 95.75 83 GLY A O 1
ATOM 647 N N . GLU A 1 84 ? -10.030 1.069 14.638 1.00 96.56 84 GLU A N 1
ATOM 648 C CA . GLU A 1 84 ? -8.975 0.081 14.897 1.00 96.56 84 GLU A CA 1
ATOM 649 C C . GLU A 1 84 ? -7.852 0.085 13.852 1.00 96.56 84 GLU A C 1
ATOM 651 O O . GLU A 1 84 ? -8.038 0.450 12.693 1.00 96.56 84 GLU A O 1
ATOM 656 N N . PHE A 1 85 ? -6.663 -0.350 14.271 1.00 97.50 85 PHE A N 1
ATOM 657 C CA . PHE A 1 85 ? -5.561 -0.600 13.350 1.00 97.50 85 PHE A CA 1
ATOM 658 C C . PHE A 1 85 ? -5.758 -1.935 12.645 1.00 97.50 85 PHE A C 1
ATOM 660 O O . PHE A 1 85 ? -5.865 -2.974 13.295 1.00 97.50 85 PHE A O 1
ATOM 667 N N . ARG A 1 86 ? -5.704 -1.912 11.315 1.00 97.94 86 ARG A N 1
ATOM 668 C CA . ARG A 1 86 ? -5.685 -3.118 10.488 1.00 97.94 86 ARG A CA 1
ATOM 669 C C . ARG A 1 86 ? -4.350 -3.255 9.789 1.00 97.94 86 ARG A C 1
ATOM 671 O O . ARG A 1 86 ? -3.837 -2.288 9.228 1.00 97.94 86 ARG A O 1
ATOM 678 N N . GLY A 1 87 ? -3.775 -4.448 9.884 1.00 97.50 87 GLY A N 1
ATOM 679 C CA . GLY A 1 87 ? -2.465 -4.755 9.337 1.00 97.50 87 GLY A CA 1
ATOM 680 C C . GLY A 1 87 ? -2.527 -5.273 7.910 1.00 97.50 87 GLY A C 1
ATOM 681 O O . GLY A 1 87 ? -3.414 -6.049 7.545 1.00 97.50 87 GLY A O 1
ATOM 682 N N . PHE A 1 88 ? -1.540 -4.876 7.119 1.00 98.06 88 PHE A N 1
ATOM 683 C CA . PHE A 1 88 ? -1.382 -5.258 5.727 1.00 98.06 88 PHE A CA 1
ATOM 684 C C . PHE A 1 88 ? 0.090 -5.457 5.390 1.00 98.06 88 PHE A C 1
ATOM 686 O O . PHE A 1 88 ? 0.999 -4.987 6.081 1.00 98.06 88 PHE A O 1
ATOM 693 N N . TRP A 1 89 ? 0.316 -6.141 4.278 1.00 97.06 89 TRP A N 1
ATOM 694 C CA . TRP A 1 89 ? 1.618 -6.215 3.645 1.00 97.06 89 TRP A CA 1
ATOM 695 C C . TRP A 1 89 ? 1.491 -5.935 2.155 1.00 97.06 89 TRP A C 1
ATOM 697 O O . TRP A 1 89 ? 0.533 -6.356 1.506 1.00 97.06 89 TRP A O 1
ATOM 707 N N . VAL A 1 90 ? 2.493 -5.252 1.614 1.00 97.62 90 VAL A N 1
ATOM 708 C CA . VAL A 1 90 ? 2.728 -5.122 0.176 1.00 97.62 90 VAL A CA 1
ATOM 709 C C . VAL A 1 90 ? 4.044 -5.813 -0.131 1.00 97.62 90 VAL A C 1
ATOM 711 O O . VAL A 1 90 ? 5.035 -5.585 0.557 1.00 97.62 90 VAL A O 1
ATOM 714 N N . ARG A 1 91 ? 4.062 -6.673 -1.146 1.00 96.56 91 ARG A N 1
ATOM 715 C CA . ARG A 1 91 ? 5.257 -7.388 -1.600 1.00 96.56 91 ARG A CA 1
ATOM 716 C C . ARG A 1 91 ? 5.501 -7.130 -3.075 1.00 96.56 91 ARG A C 1
ATOM 718 O O . ARG A 1 91 ? 4.551 -7.025 -3.850 1.00 96.56 91 ARG A O 1
ATOM 725 N N . TRP A 1 92 ? 6.769 -7.076 -3.452 1.00 96.12 92 TRP A N 1
ATOM 726 C CA . TRP A 1 92 ? 7.209 -6.991 -4.836 1.00 96.12 92 TRP A CA 1
ATOM 727 C C . TRP A 1 92 ? 8.353 -7.975 -5.069 1.00 96.12 92 TRP A C 1
ATOM 729 O O . TRP A 1 92 ? 9.442 -7.843 -4.512 1.00 96.12 92 TRP A O 1
ATOM 739 N N . TYR A 1 93 ? 8.088 -8.988 -5.886 1.00 94.31 93 TYR A N 1
ATOM 740 C CA . TYR A 1 93 ? 9.052 -10.027 -6.235 1.00 94.31 93 TYR A CA 1
ATOM 741 C C . TYR A 1 93 ? 8.770 -10.522 -7.654 1.00 94.31 93 TYR A C 1
ATOM 743 O O . TYR A 1 93 ? 7.609 -10.584 -8.049 1.00 94.31 93 TYR A O 1
ATOM 751 N N . ASP A 1 94 ? 9.817 -10.821 -8.427 1.00 93.75 94 ASP A N 1
ATOM 752 C CA . ASP A 1 94 ? 9.717 -11.261 -9.828 1.00 93.75 94 ASP A CA 1
ATOM 753 C C . ASP A 1 94 ? 8.790 -10.389 -10.698 1.00 93.75 94 ASP A C 1
ATOM 755 O O . ASP A 1 94 ? 8.005 -10.883 -11.498 1.00 93.75 94 ASP A O 1
ATOM 759 N N . ASN A 1 95 ? 8.879 -9.063 -10.541 1.00 95.88 95 ASN A N 1
ATOM 760 C CA . ASN A 1 95 ? 8.026 -8.065 -11.209 1.00 95.88 95 ASN A CA 1
ATOM 761 C C . ASN A 1 95 ? 6.530 -8.121 -10.853 1.00 95.88 95 ASN A C 1
ATOM 763 O O . ASN A 1 95 ? 5.742 -7.369 -11.427 1.00 95.88 95 ASN A O 1
ATOM 767 N N . VAL A 1 96 ? 6.133 -8.937 -9.879 1.00 97.25 96 VAL A N 1
ATOM 768 C CA . VAL A 1 96 ? 4.750 -9.043 -9.414 1.00 97.25 96 VAL A CA 1
ATOM 769 C C . VAL A 1 96 ? 4.575 -8.263 -8.118 1.00 97.25 96 VAL A C 1
ATOM 771 O O . VAL A 1 96 ? 5.284 -8.480 -7.134 1.00 97.25 96 VAL A O 1
ATOM 774 N N . ILE A 1 97 ? 3.590 -7.369 -8.108 1.00 98.06 97 ILE A N 1
ATOM 775 C CA . ILE A 1 97 ? 3.148 -6.635 -6.924 1.00 98.06 97 ILE A CA 1
ATOM 776 C C . ILE A 1 97 ? 1.978 -7.402 -6.314 1.00 98.06 97 ILE A C 1
ATOM 778 O O . ILE A 1 97 ? 1.026 -7.756 -7.008 1.00 98.06 97 ILE A O 1
ATOM 782 N N . THR A 1 98 ? 2.037 -7.669 -5.014 1.00 98.25 98 THR A N 1
ATOM 783 C CA . THR A 1 98 ? 0.973 -8.355 -4.271 1.00 98.25 98 THR A CA 1
ATOM 784 C C . THR A 1 98 ? 0.654 -7.628 -2.979 1.00 98.25 98 THR A C 1
ATOM 786 O O . THR A 1 98 ? 1.534 -7.046 -2.345 1.00 98.25 98 THR A O 1
ATOM 789 N N . VAL A 1 99 ? -0.613 -7.671 -2.581 1.00 98.50 99 VAL A N 1
ATOM 790 C CA . VAL A 1 99 ? -1.107 -7.047 -1.355 1.00 98.50 99 VAL A CA 1
ATOM 791 C C . VAL A 1 99 ? -1.960 -8.043 -0.586 1.00 98.50 99 VAL A C 1
ATOM 793 O O . VAL A 1 99 ? -2.823 -8.711 -1.163 1.00 98.50 99 VAL A O 1
ATOM 796 N N . GLY A 1 100 ? -1.724 -8.138 0.718 1.00 98.06 100 GLY A N 1
ATOM 797 C CA . GLY A 1 100 ? -2.448 -9.034 1.610 1.00 98.06 100 GLY A CA 1
ATOM 798 C C . GLY A 1 100 ? -2.645 -8.450 3.002 1.00 98.06 100 GLY A C 1
ATOM 799 O O . GLY A 1 100 ? -2.193 -7.345 3.309 1.00 98.06 100 GLY A O 1
ATOM 800 N N . ARG A 1 101 ? -3.376 -9.189 3.838 1.00 98.06 101 ARG A N 1
ATOM 801 C CA . ARG A 1 101 ? -3.666 -8.809 5.226 1.00 98.06 101 ARG A CA 1
ATOM 802 C C . ARG A 1 101 ? -2.606 -9.373 6.161 1.00 98.06 101 ARG A C 1
ATOM 804 O O . ARG A 1 101 ? -2.036 -10.431 5.904 1.00 98.06 101 ARG A O 1
ATOM 811 N N . GLU A 1 102 ? -2.352 -8.680 7.263 1.00 95.38 102 GLU A N 1
ATOM 812 C CA . GLU A 1 102 ? -1.548 -9.225 8.356 1.00 95.38 102 GLU A CA 1
ATOM 813 C C . GLU A 1 102 ? -2.141 -10.562 8.826 1.00 95.38 102 GLU A C 1
ATOM 815 O O . GLU A 1 102 ? -3.350 -10.692 8.996 1.00 95.38 102 GLU A O 1
ATOM 820 N N . GLY A 1 103 ? -1.281 -11.566 9.006 1.00 94.12 103 GLY A N 1
ATOM 821 C CA . GLY A 1 103 ? -1.683 -12.930 9.364 1.00 94.12 103 GLY A CA 1
ATOM 822 C C . GLY A 1 103 ? -2.067 -13.814 8.172 1.00 94.12 103 GLY A C 1
ATOM 823 O O . GLY A 1 103 ? -1.925 -15.032 8.269 1.00 94.12 103 GLY A O 1
ATOM 824 N N . ASP A 1 104 ? -2.445 -13.231 7.031 1.00 95.38 104 ASP A N 1
ATOM 825 C CA . ASP A 1 104 ? -2.777 -13.982 5.821 1.00 95.38 104 ASP A CA 1
ATOM 826 C C . ASP A 1 104 ? -1.535 -14.186 4.943 1.00 95.38 104 ASP A C 1
ATOM 828 O O . ASP A 1 104 ? -0.822 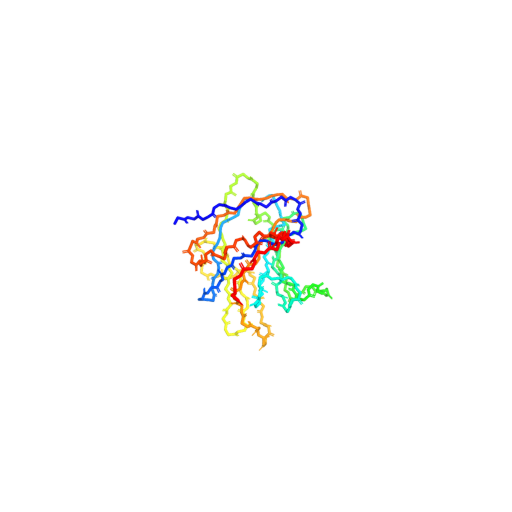-13.243 4.590 1.00 95.38 104 ASP A O 1
ATOM 832 N N . ALA A 1 105 ? -1.289 -15.432 4.533 1.00 91.06 105 ALA A N 1
ATOM 833 C CA . ALA A 1 105 ? -0.239 -15.741 3.560 1.00 91.06 105 ALA A CA 1
ATOM 834 C C . ALA A 1 105 ? -0.647 -15.377 2.121 1.00 91.06 105 ALA A C 1
ATOM 836 O O . ALA A 1 105 ? 0.212 -15.065 1.294 1.00 91.06 105 ALA A O 1
ATOM 837 N N . ALA A 1 106 ? -1.948 -15.431 1.822 1.00 95.56 106 ALA A N 1
ATOM 838 C CA . ALA A 1 106 ? -2.493 -15.188 0.494 1.00 95.56 106 ALA A CA 1
ATOM 839 C C . ALA A 1 106 ? -2.690 -13.689 0.225 1.00 95.56 106 ALA A C 1
ATOM 841 O O . ALA A 1 106 ? -3.179 -12.947 1.077 1.00 95.56 106 ALA A O 1
ATOM 842 N N . ALA A 1 107 ? -2.342 -13.259 -0.987 1.00 97.75 107 ALA A N 1
ATOM 843 C CA . ALA A 1 107 ? -2.675 -11.927 -1.474 1.00 97.75 107 ALA A CA 1
ATOM 844 C C . ALA A 1 107 ? -4.162 -11.860 -1.852 1.00 97.75 107 ALA A C 1
ATOM 846 O O . ALA A 1 107 ? -4.688 -12.799 -2.449 1.00 97.75 107 ALA A O 1
ATOM 847 N N . PHE A 1 108 ? -4.822 -10.737 -1.569 1.00 98.12 108 PHE A N 1
ATOM 848 C CA . PHE A 1 108 ? -6.157 -10.450 -2.108 1.00 98.12 108 PHE A CA 1
ATOM 849 C C . PHE A 1 108 ? -6.097 -9.605 -3.387 1.00 98.12 108 PHE A C 1
ATOM 851 O O . PHE A 1 108 ? -7.077 -9.551 -4.120 1.00 98.12 108 PHE A O 1
ATOM 858 N N . LEU A 1 109 ? -4.968 -8.942 -3.652 1.00 98.25 109 LEU A N 1
ATOM 859 C CA . LEU A 1 109 ? -4.744 -8.096 -4.822 1.00 98.25 109 LEU A CA 1
ATOM 860 C C . LEU A 1 109 ? -3.355 -8.394 -5.391 1.00 98.25 109 LEU A C 1
ATOM 862 O O . LEU A 1 109 ? -2.381 -8.491 -4.644 1.00 98.25 109 LEU A O 1
ATOM 866 N N . SER A 1 110 ? -3.265 -8.566 -6.707 1.00 97.88 110 SER A N 1
ATOM 867 C CA . SER A 1 110 ? -2.020 -8.903 -7.397 1.00 97.88 110 SER A CA 1
ATOM 868 C C . SER A 1 110 ? -1.986 -8.284 -8.788 1.00 97.88 110 SER A C 1
ATOM 870 O O . SER A 1 110 ? -3.022 -8.166 -9.441 1.00 97.88 110 SER A O 1
ATOM 872 N N . TYR A 1 111 ? -0.794 -7.897 -9.230 1.00 98.00 111 TYR A N 1
ATOM 873 C CA . TYR A 1 111 ? -0.543 -7.398 -10.571 1.00 98.00 111 TYR A CA 1
ATOM 874 C C . TYR A 1 111 ? 0.862 -7.787 -11.037 1.00 98.00 111 TYR A C 1
ATOM 876 O O . TYR A 1 111 ? 1.842 -7.504 -10.348 1.00 98.00 111 TYR A O 1
ATOM 884 N N . ASP A 1 112 ? 0.958 -8.410 -12.211 1.00 97.12 112 ASP A N 1
ATOM 885 C CA . ASP A 1 112 ? 2.227 -8.669 -12.894 1.00 97.12 112 ASP A CA 1
ATOM 886 C C . ASP A 1 112 ? 2.596 -7.450 -13.750 1.00 97.12 112 ASP A C 1
ATOM 888 O O . ASP A 1 112 ? 1.920 -7.126 -14.730 1.00 97.12 112 ASP A O 1
ATOM 892 N N . ALA A 1 113 ? 3.658 -6.742 -13.362 1.00 93.38 113 ALA A N 1
ATOM 893 C CA . ALA A 1 113 ? 4.106 -5.552 -14.070 1.00 93.38 113 ALA A CA 1
ATOM 894 C C . ALA A 1 113 ? 4.910 -5.865 -15.341 1.00 93.38 113 ALA A C 1
ATOM 896 O O . ALA A 1 113 ? 5.174 -4.941 -16.117 1.00 93.38 113 ALA A O 1
ATOM 897 N N . GLY A 1 114 ? 5.342 -7.117 -15.543 1.00 93.81 114 GLY A N 1
ATOM 898 C CA . GLY A 1 114 ? 6.266 -7.567 -16.589 1.00 93.81 114 GLY A CA 1
ATOM 899 C C . GLY A 1 114 ? 7.699 -7.044 -16.420 1.00 93.81 114 GLY A C 1
ATOM 900 O O . GLY A 1 114 ? 8.664 -7.785 -16.575 1.00 93.81 114 GLY A O 1
ATOM 901 N N . SER A 1 115 ? 7.843 -5.767 -16.064 1.00 90.88 115 SER A N 1
ATOM 902 C CA . SER A 1 115 ? 9.098 -5.101 -15.729 1.00 90.88 115 SER A CA 1
ATOM 903 C C . SER A 1 115 ? 8.842 -4.071 -14.632 1.00 90.88 115 SER A C 1
ATOM 905 O O . SER A 1 115 ? 8.316 -2.987 -14.896 1.00 90.88 115 SER A O 1
ATOM 907 N N . LEU A 1 116 ? 9.233 -4.401 -13.405 1.00 92.50 116 LEU A N 1
ATOM 908 C CA . LEU A 1 116 ? 9.167 -3.505 -12.260 1.00 92.50 116 LEU A CA 1
ATOM 909 C C . LEU A 1 116 ? 10.519 -2.802 -12.080 1.00 92.50 116 LEU A C 1
ATOM 911 O O . LEU A 1 116 ? 11.579 -3.414 -12.192 1.00 92.50 116 LEU A O 1
ATOM 915 N N . PHE A 1 117 ? 10.492 -1.501 -11.806 1.00 93.12 117 PHE A N 1
ATOM 916 C CA . PHE A 1 117 ? 11.692 -0.766 -11.403 1.00 93.12 117 PHE A CA 1
ATOM 917 C C . PHE A 1 117 ? 12.153 -1.215 -10.003 1.00 93.12 117 PHE A C 1
ATOM 919 O O . PHE A 1 117 ? 11.358 -1.776 -9.245 1.00 93.12 117 PHE A O 1
ATOM 926 N N . PRO A 1 118 ? 13.413 -0.958 -9.607 1.00 92.44 118 PRO A N 1
ATOM 927 C CA . PRO A 1 118 ? 13.8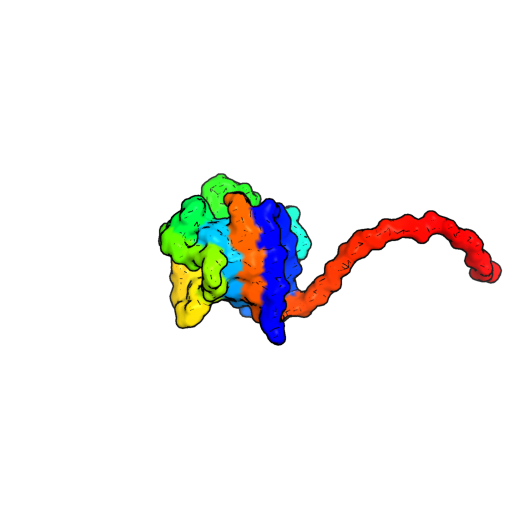39 -1.209 -8.235 1.00 92.44 118 PRO A CA 1
ATOM 928 C C . PRO A 1 118 ? 13.036 -0.328 -7.270 1.00 92.44 118 PRO A C 1
ATOM 930 O O . PRO A 1 118 ? 13.205 0.890 -7.242 1.00 92.44 118 PRO A O 1
ATOM 933 N N . VAL A 1 119 ? 12.139 -0.942 -6.499 1.00 94.31 119 VAL A N 1
ATOM 934 C CA . VAL A 1 119 ? 11.372 -0.260 -5.452 1.00 94.31 119 VAL A CA 1
ATOM 935 C C . VAL A 1 119 ? 12.282 -0.090 -4.240 1.00 94.31 119 VAL A C 1
ATOM 937 O O . VAL A 1 119 ? 12.628 -1.071 -3.581 1.00 94.31 119 VAL A O 1
ATOM 940 N N . ASN A 1 120 ? 12.658 1.158 -3.964 1.00 93.69 120 ASN A N 1
ATOM 941 C CA . ASN A 1 120 ? 13.538 1.525 -2.850 1.00 93.69 120 ASN A CA 1
ATOM 942 C C . ASN A 1 120 ? 12.804 2.327 -1.773 1.00 93.69 120 ASN A C 1
ATOM 944 O O . ASN A 1 120 ? 13.311 2.476 -0.662 1.00 93.69 120 ASN A O 1
ATOM 948 N N . PHE A 1 121 ? 11.634 2.878 -2.101 1.00 94.88 121 PHE A N 1
ATOM 949 C CA . PHE A 1 121 ? 10.838 3.692 -1.196 1.00 94.88 121 PHE A CA 1
ATOM 950 C C . PHE A 1 121 ? 9.363 3.325 -1.304 1.00 94.88 121 PHE A C 1
ATOM 952 O O . PHE A 1 121 ? 8.860 2.975 -2.375 1.00 94.88 121 PHE A O 1
ATOM 959 N N . VAL A 1 122 ? 8.682 3.438 -0.167 1.00 95.81 122 VAL A N 1
ATOM 960 C CA . VAL A 1 122 ? 7.230 3.383 -0.062 1.00 95.81 122 VAL A CA 1
ATOM 961 C C . VAL A 1 122 ? 6.750 4.718 0.487 1.00 95.81 122 VAL A C 1
ATOM 963 O O . VAL A 1 122 ? 7.082 5.095 1.609 1.00 95.81 122 VAL A O 1
ATOM 966 N N . GLY A 1 123 ? 5.988 5.449 -0.316 1.00 95.00 123 GLY A N 1
ATOM 967 C CA . GLY A 1 123 ? 5.218 6.600 0.130 1.00 95.00 123 GLY A CA 1
ATOM 968 C C . GLY A 1 123 ? 3.917 6.141 0.771 1.00 95.00 123 GLY A C 1
ATOM 969 O O . GLY A 1 123 ? 3.252 5.272 0.214 1.00 95.00 123 GLY A O 1
ATOM 970 N N . ILE A 1 124 ? 3.518 6.752 1.884 1.00 95.81 124 ILE A N 1
ATOM 971 C CA . ILE A 1 124 ? 2.177 6.592 2.459 1.00 95.81 124 ILE A CA 1
ATOM 972 C C . ILE A 1 124 ? 1.456 7.936 2.575 1.00 95.81 124 ILE A C 1
ATOM 974 O O . ILE A 1 124 ? 2.071 8.959 2.880 1.00 95.81 124 ILE A O 1
ATOM 978 N N . CYS A 1 125 ? 0.147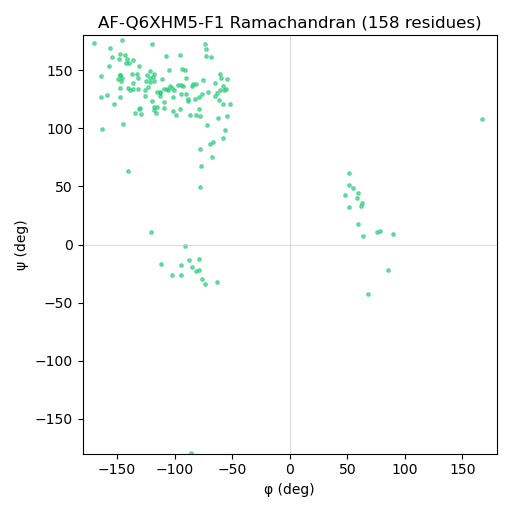 7.935 2.350 1.00 94.06 125 CYS A N 1
ATOM 979 C CA . CYS A 1 125 ? -0.743 9.045 2.680 1.00 94.06 125 CYS A CA 1
ATOM 980 C C . CYS A 1 125 ? -2.181 8.543 2.864 1.00 94.06 125 CYS A C 1
ATOM 982 O O . CYS A 1 125 ? -2.503 7.396 2.550 1.00 94.06 125 CYS A O 1
ATOM 984 N N . THR A 1 126 ? -3.052 9.400 3.385 1.00 90.44 126 THR A N 1
ATOM 985 C CA . THR A 1 126 ? -4.503 9.211 3.289 1.00 90.44 126 THR A CA 1
ATOM 986 C C . THR A 1 126 ? -5.074 10.282 2.371 1.00 90.44 126 THR A C 1
ATOM 988 O O . THR A 1 126 ? -4.555 11.397 2.308 1.00 90.44 126 THR A O 1
ATOM 991 N N . GLY A 1 127 ? -6.070 9.911 1.568 1.00 83.50 127 GLY A N 1
ATOM 992 C CA . GLY A 1 127 ? -6.641 10.784 0.544 1.00 83.50 127 GLY A CA 1
ATOM 993 C C . GLY A 1 127 ? -8.130 11.071 0.731 1.00 83.50 127 GLY A C 1
ATOM 994 O O . GLY A 1 127 ? -8.808 10.449 1.541 1.00 83.50 127 GLY A O 1
ATOM 995 N N . TRP A 1 128 ? -8.638 11.992 -0.094 1.00 77.44 128 TRP A N 1
ATOM 996 C CA . TRP A 1 128 ? -10.060 12.144 -0.440 1.00 77.44 128 TRP A CA 1
ATOM 997 C C . TRP A 1 128 ? -11.051 12.218 0.736 1.00 77.44 128 TRP A C 1
ATOM 999 O O . TRP A 1 128 ? -12.082 11.542 0.749 1.00 77.44 128 TRP A O 1
ATOM 1009 N N . GLY A 1 129 ? -10.794 13.091 1.706 1.00 82.75 129 GLY A N 1
ATOM 1010 C CA . GLY A 1 129 ? -11.689 13.292 2.846 1.00 82.75 129 GLY A CA 1
ATOM 1011 C C . GLY A 1 129 ? -11.393 12.376 4.030 1.00 82.75 129 GLY A C 1
ATOM 1012 O O . GLY A 1 129 ? -12.206 12.308 4.954 1.00 82.75 129 GLY A O 1
ATOM 1013 N N . ALA A 1 130 ? -10.277 11.644 4.008 1.00 87.62 130 ALA A N 1
ATOM 1014 C CA . ALA A 1 130 ? -9.853 10.770 5.091 1.00 87.62 130 ALA A CA 1
ATOM 1015 C C . ALA A 1 130 ? -8.511 11.215 5.667 1.00 87.62 130 ALA A C 1
ATOM 1017 O O . ALA A 1 130 ? -7.593 11.589 4.948 1.00 87.62 130 ALA A O 1
ATOM 1018 N N . SER A 1 131 ? -8.399 11.119 6.987 1.00 93.38 131 SER A N 1
ATOM 1019 C CA . SER A 1 131 ? -7.124 11.114 7.693 1.00 93.38 131 SER A CA 1
ATOM 1020 C C . SER A 1 131 ? -6.846 9.708 8.218 1.00 93.38 131 SER A C 1
ATOM 1022 O O . SER A 1 131 ? -7.745 8.862 8.319 1.00 93.38 131 SER A O 1
ATOM 1024 N N . GLY A 1 132 ? -5.593 9.430 8.560 1.00 94.00 132 GLY A N 1
ATOM 1025 C CA . GLY A 1 132 ? -5.235 8.135 9.119 1.00 94.00 132 GLY A CA 1
ATOM 1026 C C . GLY A 1 132 ? -3.964 8.153 9.940 1.00 94.00 132 GLY A C 1
ATOM 1027 O O . GLY A 1 132 ? -3.061 8.963 9.715 1.00 94.00 132 GLY A O 1
ATOM 1028 N N . THR A 1 133 ? -3.906 7.212 10.875 1.00 96.88 133 THR A N 1
ATOM 1029 C CA . THR A 1 133 ? -2.716 6.902 11.666 1.00 96.88 133 THR A CA 1
ATOM 1030 C C . THR A 1 133 ? -2.145 5.579 11.173 1.00 96.88 133 THR A C 1
ATOM 1032 O O . THR A 1 133 ? -2.886 4.611 10.992 1.00 96.88 133 THR A O 1
ATOM 1035 N N . TRP A 1 134 ? -0.834 5.534 10.976 1.00 96.62 134 TRP A N 1
ATOM 1036 C CA . TRP A 1 134 ? -0.098 4.385 10.466 1.00 96.62 134 TRP A CA 1
ATOM 1037 C C . TRP A 1 134 ? 0.924 3.918 11.496 1.00 96.62 134 TRP A C 1
ATOM 1039 O O . TRP A 1 134 ? 1.532 4.742 12.172 1.00 96.62 134 TRP A O 1
ATOM 1049 N N . LEU A 1 135 ? 1.128 2.608 11.584 1.00 95.69 135 LEU A N 1
ATOM 1050 C CA . LEU A 1 135 ? 2.222 1.979 12.316 1.00 95.69 135 LEU A CA 1
ATOM 1051 C C . LEU A 1 135 ? 3.100 1.257 11.301 1.00 95.69 135 LEU A C 1
ATOM 1053 O O . LEU A 1 135 ? 2.624 0.350 10.618 1.00 95.69 135 LEU A O 1
ATOM 1057 N N . ILE A 1 136 ? 4.357 1.668 11.190 1.00 92.25 136 ILE A N 1
ATOM 1058 C CA . ILE A 1 136 ? 5.324 1.091 10.253 1.00 92.25 136 ILE A CA 1
ATOM 1059 C C . ILE A 1 136 ? 6.397 0.368 11.059 1.00 92.25 136 ILE A C 1
ATOM 1061 O O . ILE A 1 136 ? 6.988 0.956 11.967 1.00 92.25 136 ILE A O 1
ATOM 1065 N N . ASP A 1 137 ? 6.658 -0.895 10.732 1.00 83.31 137 ASP A N 1
ATOM 1066 C CA . ASP A 1 137 ? 7.732 -1.649 11.373 1.00 83.31 137 ASP A CA 1
ATOM 1067 C C . ASP A 1 137 ? 9.098 -1.111 10.916 1.00 83.31 137 ASP A C 1
ATOM 1069 O O . ASP A 1 137 ? 9.350 -0.920 9.725 1.00 83.31 137 ASP A O 1
ATOM 1073 N N . GLU A 1 138 ? 9.996 -0.843 11.867 1.00 62.31 138 GLU A N 1
ATOM 1074 C CA . GLU A 1 138 ? 11.353 -0.361 11.592 1.00 62.31 138 GLU A CA 1
ATOM 1075 C C . GLU A 1 138 ? 12.193 -1.430 10.871 1.00 62.31 138 GLU A C 1
ATOM 1077 O O . GLU A 1 138 ? 12.940 -2.189 11.486 1.00 62.31 138 GLU A O 1
ATOM 1082 N N . SER A 1 139 ? 12.119 -1.444 9.542 1.00 51.78 139 SER A N 1
ATOM 1083 C CA . SER A 1 139 ? 13.213 -1.890 8.668 1.00 51.78 139 SER A CA 1
ATOM 1084 C C . SER A 1 139 ? 13.674 -0.793 7.697 1.00 51.78 139 SER A C 1
ATOM 1086 O O . SER A 1 139 ? 14.443 -1.058 6.774 1.00 51.78 139 SER A O 1
ATOM 1088 N N . ALA A 1 140 ? 13.221 0.445 7.901 1.00 43.31 140 ALA A N 1
ATOM 1089 C CA . ALA A 1 140 ? 13.573 1.604 7.096 1.00 43.31 140 ALA A CA 1
ATOM 1090 C C . ALA A 1 140 ? 14.629 2.446 7.839 1.00 43.31 140 ALA A C 1
ATOM 1092 O O . ALA A 1 140 ? 14.305 2.987 8.898 1.00 43.31 140 ALA A O 1
ATOM 1093 N N . PRO A 1 141 ? 15.880 2.590 7.354 1.00 37.28 141 PRO A N 1
ATOM 1094 C CA . PRO A 1 141 ? 16.761 3.626 7.884 1.00 37.28 141 PRO A CA 1
ATOM 1095 C C . PRO A 1 141 ? 16.062 4.969 7.680 1.00 37.28 141 PRO A C 1
ATOM 1097 O O . PRO A 1 141 ? 15.706 5.317 6.562 1.00 37.28 141 PRO A O 1
ATOM 1100 N N . SER A 1 142 ? 15.807 5.704 8.755 1.00 38.44 142 SER A N 1
ATOM 1101 C CA . SER A 1 142 ? 15.220 7.036 8.686 1.00 38.44 142 SER A CA 1
ATOM 1102 C C . SER A 1 142 ? 16.058 7.917 7.756 1.00 38.44 142 SER A C 1
ATOM 1104 O O . SER A 1 142 ? 17.194 8.275 8.066 1.00 38.44 142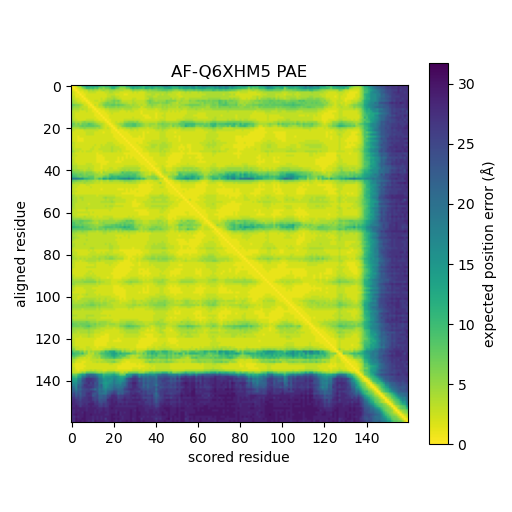 SER A O 1
ATOM 1106 N N . ALA A 1 143 ? 15.516 8.269 6.588 1.00 44.41 143 ALA A N 1
ATOM 1107 C CA . ALA A 1 143 ? 16.060 9.389 5.838 1.00 44.41 143 ALA A CA 1
ATOM 1108 C C . ALA A 1 143 ? 15.822 10.638 6.701 1.00 44.41 143 ALA A C 1
ATOM 1110 O O . ALA A 1 143 ? 14.692 10.841 7.161 1.00 44.41 143 ALA A O 1
ATOM 1111 N N . PRO A 1 144 ? 16.851 11.455 6.985 1.00 38.41 144 PRO A N 1
ATOM 1112 C CA . PRO A 1 144 ? 16.626 12.689 7.706 1.00 38.41 144 PRO A CA 1
ATOM 1113 C C . PRO A 1 144 ? 15.674 13.529 6.863 1.00 38.41 144 PRO A C 1
ATOM 1115 O O . PRO A 1 144 ? 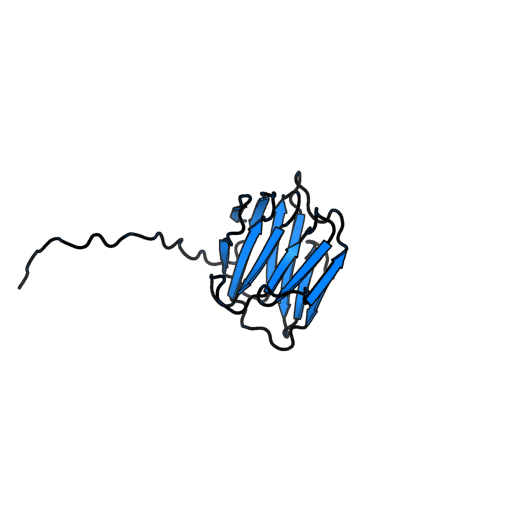15.859 13.670 5.652 1.00 38.41 144 PRO A O 1
ATOM 1118 N N . VAL A 1 145 ? 14.648 14.072 7.514 1.00 42.97 145 VAL A N 1
ATOM 1119 C CA . VAL A 1 145 ? 13.829 15.140 6.954 1.00 42.97 145 VAL A CA 1
ATOM 1120 C C . VAL A 1 145 ? 14.814 16.254 6.616 1.00 42.97 145 VAL A C 1
ATOM 1122 O O . VAL A 1 145 ? 15.294 16.950 7.512 1.00 42.97 145 VAL A O 1
ATOM 1125 N N . MET A 1 146 ? 15.219 16.356 5.349 1.00 40.28 146 MET A N 1
ATOM 1126 C CA . MET A 1 146 ? 16.053 17.452 4.875 1.00 40.28 146 MET A CA 1
ATOM 1127 C C . MET A 1 146 ? 15.171 18.689 4.928 1.00 40.28 146 MET A C 1
ATOM 1129 O O . MET A 1 146 ? 14.475 19.036 3.976 1.00 40.28 146 MET A O 1
ATOM 1133 N N . GLY A 1 147 ? 15.159 19.310 6.106 1.00 36.34 147 GLY A N 1
ATOM 1134 C CA . GLY A 1 147 ? 14.641 20.641 6.302 1.00 36.34 147 GLY A CA 1
ATOM 1135 C C . GLY A 1 147 ? 15.307 21.534 5.273 1.00 36.34 147 GLY A C 1
ATOM 1136 O O . GLY A 1 147 ? 16.533 21.637 5.214 1.00 36.34 147 GLY A O 1
ATOM 1137 N N . PHE A 1 148 ? 14.482 22.149 4.437 1.00 40.34 148 PHE A N 1
ATOM 1138 C CA . PHE A 1 148 ? 14.875 23.268 3.605 1.00 40.34 148 PHE A CA 1
ATOM 1139 C C . PHE A 1 148 ? 15.382 24.381 4.536 1.00 40.34 148 PHE A C 1
ATOM 1141 O O . PHE A 1 148 ? 14.613 25.194 5.042 1.00 40.34 148 PHE A O 1
ATOM 1148 N N . ALA A 1 149 ? 16.684 24.397 4.811 1.00 35.47 149 ALA A N 1
ATOM 1149 C CA . ALA A 1 149 ? 17.350 25.573 5.336 1.00 35.47 149 ALA A CA 1
ATOM 1150 C C . ALA A 1 149 ? 17.641 26.481 4.138 1.00 35.47 149 ALA A C 1
ATOM 1152 O O . ALA A 1 149 ? 18.435 26.143 3.260 1.00 35.47 149 ALA A O 1
ATOM 1153 N N . ALA A 1 150 ? 16.946 27.617 4.078 1.00 38.72 150 ALA A N 1
ATOM 1154 C CA . ALA A 1 150 ? 17.239 28.675 3.122 1.00 38.72 150 ALA A CA 1
ATOM 1155 C C . ALA A 1 150 ? 18.721 29.092 3.235 1.00 38.72 150 ALA A C 1
ATOM 1157 O O . ALA A 1 150 ? 19.244 29.160 4.352 1.00 38.72 150 ALA A O 1
ATOM 1158 N N . PRO A 1 151 ? 19.416 29.402 2.127 1.00 39.72 151 PRO A N 1
ATOM 1159 C CA . PRO A 1 151 ? 20.801 29.832 2.203 1.00 39.72 151 PRO A CA 1
ATOM 1160 C C . PRO A 1 151 ? 20.861 31.246 2.791 1.00 39.72 151 PRO A C 1
ATOM 1162 O O . PRO A 1 151 ? 20.607 32.233 2.104 1.00 39.72 151 PRO A O 1
ATOM 1165 N N . THR A 1 152 ? 21.228 31.368 4.065 1.00 41.84 152 THR A N 1
ATOM 1166 C CA . THR A 1 152 ? 21.704 32.638 4.625 1.00 41.84 152 THR A CA 1
ATOM 1167 C C . THR A 1 152 ? 23.151 32.839 4.189 1.00 41.84 152 THR A C 1
ATOM 1169 O O . THR A 1 152 ? 24.090 32.499 4.906 1.00 41.84 152 THR A O 1
ATOM 1172 N N . GLY A 1 153 ? 23.336 33.348 2.975 1.00 35.91 153 GLY A N 1
ATOM 1173 C CA . GLY A 1 153 ? 24.622 33.836 2.499 1.00 35.91 153 GLY A CA 1
ATOM 1174 C C . GLY A 1 153 ? 24.695 35.351 2.636 1.00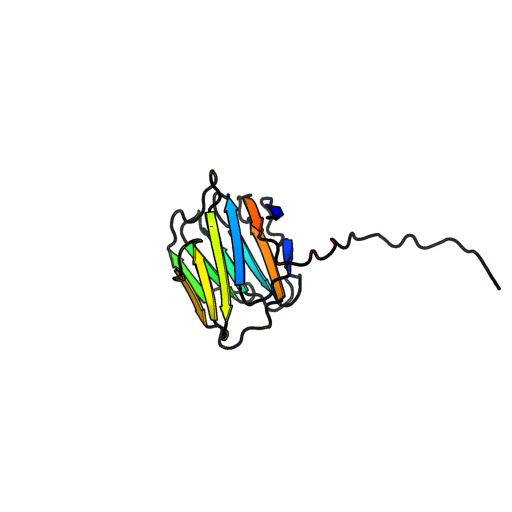 35.91 153 GLY A C 1
ATOM 1175 O O . GLY A 1 153 ? 23.996 36.034 1.901 1.00 35.91 153 GLY A O 1
ATOM 1176 N N . SER A 1 154 ? 25.543 35.849 3.544 1.00 37.00 154 SER A N 1
ATOM 1177 C CA . SER A 1 154 ? 26.508 36.935 3.280 1.00 37.00 154 SER A CA 1
ATOM 1178 C C . SER A 1 154 ? 27.095 37.488 4.585 1.00 37.00 154 SER A C 1
ATOM 1180 O O . SER A 1 154 ? 26.438 38.231 5.311 1.00 37.00 154 SER A O 1
ATOM 1182 N N . GLY A 1 155 ? 28.362 37.174 4.844 1.00 34.47 155 GLY A N 1
ATOM 1183 C CA . GLY A 1 155 ? 29.219 37.881 5.792 1.00 34.47 155 GLY A CA 1
ATOM 1184 C C . GLY A 1 155 ? 30.672 37.721 5.335 1.00 34.47 155 GLY A C 1
ATOM 1185 O O . GLY A 1 155 ? 31.100 36.581 5.162 1.00 34.47 155 GLY A O 1
ATOM 1186 N N . PRO A 1 156 ? 31.418 38.806 5.057 1.00 44.50 156 PRO A N 1
ATOM 1187 C CA . PRO A 1 156 ? 32.782 38.710 4.554 1.00 44.50 156 PRO A CA 1
ATOM 1188 C C . PRO A 1 156 ? 33.765 38.561 5.723 1.00 44.50 156 PRO A C 1
ATOM 1190 O O . PRO A 1 156 ? 33.658 39.269 6.723 1.00 44.50 156 PRO A O 1
ATOM 1193 N N . GLY A 1 157 ? 34.741 37.661 5.599 1.00 34.97 157 GLY A N 1
ATOM 1194 C CA . GLY A 1 157 ? 35.782 37.473 6.610 1.00 34.97 157 GLY A CA 1
ATOM 1195 C C . GLY A 1 157 ? 36.982 36.713 6.058 1.00 34.97 157 GLY A C 1
ATOM 1196 O O . GLY A 1 157 ? 36.943 35.496 5.927 1.00 34.97 157 GLY A O 1
ATOM 1197 N N . CYS A 1 158 ? 38.015 37.474 5.703 1.00 40.41 158 CYS A N 1
ATOM 1198 C CA . CYS A 1 158 ? 39.316 37.077 5.169 1.00 40.41 158 CYS A CA 1
ATOM 1199 C C . CYS A 1 158 ? 40.131 36.167 6.099 1.00 40.41 158 CYS A C 1
ATOM 1201 O O . CYS A 1 158 ? 40.118 36.433 7.291 1.00 40.41 158 CYS A O 1
ATOM 1203 N N . TRP A 1 159 ? 40.912 35.242 5.518 1.00 32.19 159 TRP A N 1
ATOM 1204 C CA . TRP A 1 159 ? 42.316 34.846 5.810 1.00 32.19 159 TRP A CA 1
ATOM 1205 C C . TRP A 1 159 ? 42.754 34.041 4.556 1.00 32.19 159 TRP A C 1
ATOM 1207 O O . TRP A 1 159 ? 41.989 33.178 4.134 1.00 32.19 159 TRP A O 1
ATOM 1217 N N . VAL A 1 160 ? 43.841 34.275 3.812 1.00 40.91 160 VAL A N 1
ATOM 1218 C CA . VAL A 1 160 ? 45.217 34.752 4.049 1.00 40.91 160 VAL A CA 1
ATOM 1219 C C . VAL A 1 160 ? 45.668 35.577 2.840 1.00 40.91 160 VAL A C 1
ATOM 1221 O O . VAL A 1 160 ? 45.241 35.227 1.716 1.00 40.91 160 VAL A O 1
#

Secondary structure (DSSP, 8-state):
-PEEEEE-BS--PEEEE--TTEEEEEEE-SS-EEEEEESSSSSSSS-EEEEEEHHHHTEEEEEETT-SS-SEEEE-TT-S-SSS-EEEEEEEETTEEEEEETT-SSEEEEEE-SS-----EEEEEE-TT--EEEEE-S-S--------------------

Nearest PDB structures (foldseek):
  3d6e-assembly1_A  TM=6.079E-01  e=1.140E-04  Bacillus licheniformis
  5nxb-assembly1_A  TM=5.708E-01  e=2.015E-02  Mus musculus
  7s0e-assembly1_A  TM=4.984E-01  e=2.009E-01  Severe acute respiratory syndrome coronavirus 2
  7ovx-assembly1_A  TM=4.755E-01  e=2.350E-01  Homo sapiens
  4wvm-assembly1_B  TM=3.633E-01  e=3.580E-02  Synanceia horrida

Mean predicted aligned error: 8.48 Å